Protein AF-A0AAD8HIA7-F1 (afdb_monomer_lite)

Foldseek 3Di:
DVLVVVLVVLVVCVVVVHDDDDDDPPDQVVSVLVSCVVPLLDQAEAEDAPDLVLVLQVQLVVFPNSDLPVVRGVCNVCVVVVVVSSVVSVVSCVQQLRHYQHVSDVVVSVLLVVQLNVVVVVVVVVVDGQADPVSSHRVVSNVSSVVSVVVVVPDPPPSVVSD

Organism: NCBI:txid360622

Radius of gyration: 17.68 Å; chains: 1; bounding box: 45×43×45 Å

InterPro domains:
  IPR027417 P-loop containing nucleoside triphosphate hydrolase [SSF52540] (3-122)

Structure (mmCIF, N/CA/C/O backbone):
data_AF-A0AAD8HIA7-F1
#
_entry.id   AF-A0AAD8HIA7-F1
#
loop_
_atom_site.group_PDB
_atom_site.id
_atom_site.type_symbol
_atom_site.label_atom_id
_atom_site.label_alt_id
_atom_site.label_comp_id
_atom_site.label_asym_id
_atom_site.label_entity_id
_atom_site.label_seq_id
_atom_site.pdbx_PDB_ins_code
_atom_site.Cartn_x
_atom_site.Cartn_y
_atom_site.Cartn_z
_atom_site.occupancy
_atom_site.B_iso_or_equiv
_atom_site.auth_seq_id
_atom_site.auth_comp_id
_atom_site.auth_asym_id
_atom_site.auth_atom_id
_atom_site.pdbx_PDB_model_num
ATOM 1 N N . MET A 1 1 ? -7.151 -21.460 2.639 1.00 63.69 1 MET A N 1
ATOM 2 C CA . MET A 1 1 ? -6.530 -20.629 1.575 1.00 63.69 1 MET A CA 1
ATOM 3 C C . MET A 1 1 ? -5.627 -19.575 2.217 1.00 63.69 1 MET A C 1
ATOM 5 O O . MET A 1 1 ? -5.658 -19.450 3.433 1.00 63.69 1 MET A O 1
ATOM 9 N N . VAL A 1 2 ? -4.831 -18.818 1.446 1.00 78.19 2 VAL A N 1
ATOM 10 C CA . VAL A 1 2 ? -3.926 -17.768 1.983 1.00 78.19 2 VAL A CA 1
ATOM 11 C C . VAL A 1 2 ? -4.670 -16.751 2.864 1.00 78.19 2 VAL A C 1
ATOM 13 O O . VAL A 1 2 ? -4.133 -16.323 3.878 1.00 78.19 2 VAL A O 1
ATOM 16 N N . ILE A 1 3 ? -5.926 -16.432 2.526 1.00 80.62 3 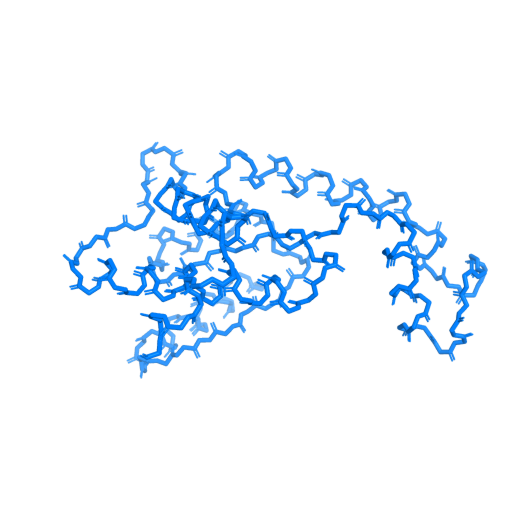ILE A N 1
ATOM 17 C CA . ILE A 1 3 ? -6.775 -15.498 3.284 1.00 80.62 3 ILE A CA 1
ATOM 18 C C . ILE A 1 3 ? -7.062 -16.019 4.696 1.00 80.62 3 ILE A C 1
ATOM 20 O O . ILE A 1 3 ? -6.825 -15.297 5.654 1.00 80.62 3 ILE A O 1
ATOM 24 N N . ASP A 1 4 ? -7.489 -17.277 4.840 1.00 84.56 4 ASP A N 1
ATOM 25 C CA . ASP A 1 4 ? -7.766 -17.872 6.159 1.00 84.56 4 ASP A CA 1
ATOM 26 C C . ASP A 1 4 ? -6.497 -17.963 7.021 1.00 84.56 4 ASP A C 1
ATOM 28 O O . ASP A 1 4 ? -6.551 -17.890 8.245 1.00 84.56 4 ASP A O 1
ATOM 32 N N . GLY A 1 5 ? -5.339 -18.142 6.375 1.00 88.25 5 GLY A N 1
ATOM 33 C CA . GLY A 1 5 ? -4.045 -18.111 7.050 1.00 88.25 5 GLY A CA 1
ATOM 34 C C . GLY A 1 5 ? -3.706 -16.716 7.572 1.00 88.25 5 GLY A C 1
ATOM 35 O O . GLY A 1 5 ? -3.279 -16.586 8.716 1.00 88.25 5 GLY A O 1
ATOM 36 N N . LEU A 1 6 ? -3.930 -15.684 6.755 1.00 88.94 6 LEU A N 1
ATOM 37 C CA . LEU A 1 6 ? -3.687 -14.293 7.132 1.00 88.94 6 LEU A CA 1
ATOM 38 C C . LEU A 1 6 ? -4.654 -13.823 8.226 1.00 88.94 6 LEU A C 1
ATOM 40 O O . LEU A 1 6 ? -4.222 -13.193 9.179 1.00 88.94 6 LEU A O 1
ATOM 44 N N . ASP A 1 7 ? -5.925 -14.198 8.124 1.00 91.56 7 ASP A N 1
ATOM 45 C CA . ASP A 1 7 ? -6.957 -13.971 9.137 1.00 91.56 7 ASP A CA 1
ATOM 46 C C . ASP A 1 7 ? -6.533 -14.516 10.510 1.00 91.56 7 ASP A C 1
ATOM 48 O O . ASP A 1 7 ? -6.410 -13.768 11.477 1.00 91.56 7 ASP A O 1
ATOM 52 N N . ARG A 1 8 ? -6.182 -15.808 10.576 1.00 93.38 8 ARG A N 1
ATOM 53 C CA . ARG A 1 8 ? -5.694 -16.446 11.812 1.00 93.38 8 ARG A CA 1
ATOM 54 C C . ARG A 1 8 ? -4.420 -15.807 12.347 1.00 93.38 8 ARG A C 1
ATOM 56 O O . ARG A 1 8 ? -4.252 -15.707 13.560 1.00 93.38 8 ARG A O 1
ATOM 63 N N . LEU A 1 9 ? -3.515 -15.413 11.450 1.00 92.56 9 LEU A N 1
ATOM 64 C CA . LEU A 1 9 ? -2.291 -14.724 11.831 1.00 92.56 9 LEU A CA 1
ATOM 65 C C . LEU A 1 9 ? -2.653 -13.406 12.515 1.00 92.56 9 LEU A C 1
ATOM 67 O O . LEU A 1 9 ? -2.287 -13.225 13.671 1.00 92.56 9 LEU A O 1
ATOM 71 N N . ILE A 1 10 ? -3.428 -12.543 11.856 1.00 93.19 10 ILE A N 1
ATOM 72 C CA . ILE A 1 10 ? -3.820 -11.234 12.390 1.00 93.19 10 ILE A CA 1
ATOM 73 C C . ILE A 1 10 ? -4.528 -11.385 13.740 1.00 93.19 10 ILE A C 1
ATOM 75 O O . ILE A 1 10 ? -4.112 -10.724 14.688 1.00 93.19 10 ILE A O 1
ATOM 79 N N . THR A 1 11 ? -5.487 -12.313 13.874 1.00 94.88 11 THR A N 1
ATOM 80 C CA . THR A 1 11 ? -6.135 -12.605 15.166 1.00 94.88 11 THR A CA 1
ATOM 81 C C . THR A 1 11 ? -5.115 -12.885 16.268 1.00 94.88 11 THR A C 1
ATOM 83 O O . THR A 1 11 ? -5.177 -12.280 17.334 1.00 94.88 11 THR A O 1
ATOM 86 N N . GLY A 1 12 ? -4.137 -13.760 16.015 1.00 96.19 12 GLY A N 1
ATOM 87 C CA . GLY A 1 12 ? -3.136 -14.104 17.023 1.00 96.19 12 GLY A CA 1
ATOM 88 C C . GLY A 1 12 ? -2.249 -12.921 17.430 1.00 96.19 12 GLY A C 1
ATOM 89 O O . GLY A 1 12 ? -1.876 -12.814 18.596 1.00 96.19 12 GLY A O 1
ATOM 90 N N . TRP A 1 13 ? -1.895 -12.034 16.494 1.00 96.00 13 TRP A N 1
ATOM 91 C CA . TRP A 1 13 ? -1.126 -10.818 16.803 1.00 96.00 13 TRP A CA 1
ATOM 92 C C . TRP A 1 13 ? -1.965 -9.793 17.579 1.00 96.00 13 TRP A C 1
ATOM 94 O O . TRP A 1 13 ? -1.466 -9.204 18.538 1.00 96.00 13 TRP A O 1
ATOM 104 N N . GLU A 1 14 ? -3.249 -9.639 17.241 1.00 93.88 14 GLU A N 1
ATOM 105 C CA . GLU A 1 14 ? -4.181 -8.794 17.997 1.00 93.88 14 GLU A CA 1
ATOM 106 C C . GLU A 1 14 ? -4.354 -9.282 19.442 1.00 93.88 14 GLU A C 1
ATOM 108 O O . GLU A 1 14 ? -4.282 -8.476 20.370 1.00 93.88 14 GLU A O 1
ATOM 113 N N . GLU A 1 15 ? -4.519 -10.592 19.650 1.00 95.69 15 GLU A N 1
ATOM 114 C CA . GLU A 1 15 ? -4.644 -11.202 20.983 1.00 95.69 15 GLU A CA 1
ATOM 115 C C . GLU A 1 15 ? -3.395 -10.975 21.843 1.00 95.69 15 GLU A C 1
ATOM 117 O O . GLU A 1 15 ? -3.502 -10.683 23.036 1.00 95.69 15 GLU A O 1
ATOM 122 N N . ARG A 1 16 ? -2.205 -11.061 21.234 1.00 96.44 16 ARG A N 1
ATOM 123 C CA . ARG A 1 16 ? -0.927 -10.795 21.913 1.00 96.44 16 ARG A CA 1
ATOM 124 C C . ARG A 1 16 ? -0.600 -9.308 22.045 1.00 96.44 16 ARG A C 1
ATOM 126 O O . ARG A 1 16 ? 0.348 -8.971 22.747 1.00 96.44 16 ARG A O 1
ATOM 133 N N . LYS A 1 17 ? -1.391 -8.421 21.428 1.00 92.31 17 LYS A N 1
ATOM 134 C CA . LYS A 1 17 ? -1.151 -6.968 21.361 1.00 92.31 17 LYS A CA 1
ATOM 135 C C . LYS A 1 17 ? 0.207 -6.622 20.745 1.00 92.31 17 LYS A C 1
ATOM 137 O O . LYS A 1 17 ? 0.889 -5.702 21.189 1.00 92.31 17 LYS A O 1
ATOM 142 N N . GLU A 1 18 ? 0.590 -7.364 19.717 1.00 93.38 18 GLU A N 1
ATOM 143 C CA . GLU A 1 18 ? 1.847 -7.175 19.003 1.00 93.38 18 GLU A CA 1
ATOM 144 C C . GLU A 1 18 ? 1.586 -6.570 17.617 1.00 93.38 18 GLU A C 1
ATOM 146 O O . GLU A 1 18 ? 0.613 -6.911 16.942 1.00 93.38 18 GLU A O 1
ATOM 151 N N . SER A 1 19 ? 2.476 -5.686 17.168 1.00 91.25 19 SER A N 1
ATOM 152 C CA . SER A 1 19 ? 2.409 -5.098 15.827 1.00 91.25 19 SER A CA 1
ATOM 153 C C . SER A 1 19 ? 3.036 -6.025 14.787 1.00 91.25 19 SER A C 1
ATOM 155 O O . SER A 1 19 ? 4.109 -6.581 15.014 1.00 91.25 19 SER A O 1
ATOM 157 N N . VAL A 1 20 ? 2.415 -6.128 13.610 1.00 92.75 20 VAL A N 1
ATOM 158 C CA . VAL A 1 20 ? 2.934 -6.899 12.471 1.00 92.75 20 VAL A CA 1
ATOM 159 C C . VAL A 1 20 ? 2.850 -6.087 11.182 1.00 92.75 20 VAL A C 1
ATOM 161 O O . VAL A 1 20 ? 1.854 -5.414 10.925 1.00 92.75 20 VAL A O 1
ATOM 164 N N . VAL A 1 21 ? 3.896 -6.163 10.355 1.00 92.44 21 VAL A N 1
ATOM 165 C CA . VAL A 1 21 ? 3.902 -5.618 8.990 1.00 92.44 21 VAL A CA 1
ATOM 166 C C . VAL A 1 21 ? 3.730 -6.773 8.013 1.00 92.44 21 VAL A C 1
ATOM 168 O O . VAL A 1 21 ? 4.487 -7.741 8.050 1.00 92.44 21 VAL A O 1
ATOM 171 N N . VAL A 1 22 ? 2.735 -6.668 7.134 1.00 89.56 22 VAL A N 1
ATOM 172 C CA . VAL A 1 22 ? 2.441 -7.681 6.117 1.00 89.56 22 VAL A CA 1
ATOM 173 C C . VAL A 1 22 ? 2.690 -7.082 4.737 1.00 89.56 22 VAL A C 1
ATOM 175 O O . VAL A 1 22 ? 1.996 -6.159 4.322 1.00 89.56 22 VAL A O 1
ATOM 178 N N . GLU A 1 23 ? 3.665 -7.629 4.012 1.00 86.81 23 GLU A N 1
ATOM 179 C CA . GLU A 1 23 ? 3.940 -7.285 2.615 1.00 86.81 23 GLU A CA 1
ATOM 180 C C . GLU A 1 23 ? 3.486 -8.431 1.699 1.00 86.81 23 GLU A C 1
ATOM 182 O O . GLU A 1 23 ? 3.793 -9.599 1.946 1.00 86.81 23 GLU A O 1
ATOM 187 N N . GLY A 1 24 ? 2.773 -8.122 0.612 1.00 78.19 24 GLY A N 1
ATOM 188 C CA . GLY A 1 24 ? 2.395 -9.139 -0.368 1.00 78.19 24 GLY A CA 1
ATOM 189 C C . GLY A 1 24 ? 1.813 -8.575 -1.661 1.00 78.19 24 GLY A C 1
ATOM 190 O O . GLY A 1 24 ? 0.767 -7.935 -1.660 1.00 78.19 24 GLY A O 1
ATOM 191 N N . VAL A 1 25 ? 2.440 -8.907 -2.794 1.00 60.12 25 VAL A N 1
ATOM 192 C CA . VAL A 1 25 ? 2.047 -8.461 -4.151 1.00 60.12 25 VAL A CA 1
ATOM 193 C C . VAL A 1 25 ? 0.752 -9.099 -4.689 1.00 60.12 25 VAL A C 1
ATOM 195 O O . VAL A 1 25 ? 0.326 -8.797 -5.801 1.00 60.12 25 VAL A O 1
ATOM 198 N N . HIS A 1 26 ? 0.127 -10.000 -3.927 1.00 62.16 26 HIS A N 1
ATOM 199 C CA . HIS A 1 26 ? -1.048 -10.777 -4.349 1.00 62.16 26 HIS A CA 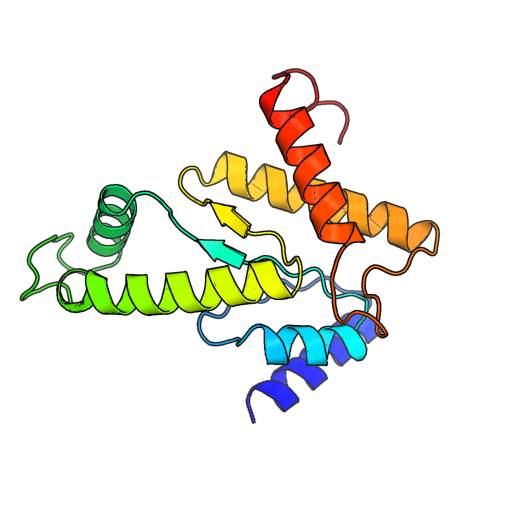1
ATOM 200 C C . HIS A 1 26 ? -2.322 -10.459 -3.558 1.00 62.16 26 HIS A C 1
ATOM 202 O O . HIS A 1 26 ? -3.360 -11.088 -3.775 1.00 62.16 26 HIS A O 1
ATOM 208 N N . LEU A 1 27 ? -2.270 -9.495 -2.640 1.00 69.06 27 LEU A N 1
ATOM 209 C CA . LEU A 1 27 ? -3.439 -9.103 -1.866 1.00 69.06 27 LEU A CA 1
ATOM 210 C C . LEU A 1 27 ? -4.305 -8.171 -2.716 1.00 69.06 27 LEU A C 1
ATOM 212 O O . LEU A 1 27 ? -4.032 -6.983 -2.856 1.00 69.06 27 LEU A O 1
ATOM 216 N N . SER A 1 28 ? -5.361 -8.719 -3.321 1.00 81.75 28 SER A N 1
ATOM 217 C CA . SER A 1 28 ? -6.397 -7.882 -3.929 1.00 81.75 28 SER A CA 1
ATOM 218 C C . SER A 1 28 ? -7.004 -6.984 -2.850 1.00 81.75 28 SER A C 1
ATOM 220 O O . SER A 1 28 ? -7.398 -7.467 -1.788 1.00 81.75 28 SER A O 1
ATOM 222 N N . LEU A 1 29 ? -7.126 -5.689 -3.144 1.00 84.81 29 LEU A N 1
ATOM 223 C CA . LEU A 1 29 ? -7.683 -4.698 -2.220 1.00 84.81 29 LEU A CA 1
ATOM 224 C C . LEU A 1 29 ? -9.077 -5.074 -1.711 1.00 84.81 29 LEU A C 1
ATOM 226 O O . LEU A 1 29 ? -9.362 -4.859 -0.544 1.00 84.81 29 LEU A O 1
ATOM 230 N N . ASN A 1 30 ? -9.907 -5.748 -2.514 1.00 85.00 30 ASN A N 1
ATOM 231 C CA . ASN A 1 30 ? -11.205 -6.248 -2.041 1.00 85.00 30 ASN A CA 1
ATOM 232 C C . ASN A 1 30 ? -11.065 -7.222 -0.855 1.00 85.00 30 ASN A C 1
ATOM 234 O O . ASN A 1 30 ? -11.906 -7.226 0.041 1.00 85.00 30 ASN A O 1
ATOM 238 N N . PHE A 1 31 ? -10.018 -8.055 -0.851 1.00 85.94 31 PHE A N 1
ATOM 239 C CA . PHE A 1 31 ? -9.745 -8.967 0.261 1.00 85.94 31 PHE A CA 1
ATOM 240 C C . PHE A 1 31 ? -9.230 -8.212 1.478 1.00 85.94 31 PHE A C 1
ATOM 242 O O . PHE A 1 31 ? -9.646 -8.520 2.589 1.00 85.94 31 PHE A O 1
ATOM 249 N N . VAL A 1 32 ? -8.386 -7.198 1.266 1.00 87.31 32 VAL A N 1
ATOM 250 C CA . VAL A 1 32 ? -7.919 -6.312 2.340 1.00 87.31 32 VAL A CA 1
ATOM 251 C C . VAL A 1 32 ? -9.110 -5.619 3.003 1.00 87.31 32 VAL A C 1
ATOM 253 O O . VAL A 1 32 ? -9.233 -5.698 4.218 1.00 87.31 32 VAL A O 1
ATOM 256 N N . MET A 1 33 ? -10.060 -5.077 2.230 1.00 87.25 33 MET A N 1
ATOM 257 C CA . MET A 1 33 ? -11.287 -4.491 2.791 1.00 87.25 33 MET A CA 1
ATOM 258 C C . MET A 1 33 ? -12.105 -5.512 3.597 1.00 87.25 33 MET A C 1
ATOM 260 O O . MET A 1 33 ? -12.665 -5.186 4.641 1.00 87.25 33 MET A O 1
ATOM 264 N N . GLY A 1 34 ? -12.175 -6.763 3.130 1.00 88.81 34 GLY A N 1
ATOM 265 C CA . GLY A 1 34 ? -12.823 -7.853 3.863 1.00 88.81 34 GLY A CA 1
ATOM 266 C C . GLY A 1 34 ? -12.140 -8.169 5.195 1.00 88.81 34 GLY A C 1
ATOM 267 O O . GLY A 1 34 ? -12.823 -8.374 6.195 1.00 88.81 34 GLY A O 1
ATOM 268 N N . LEU A 1 35 ? -10.806 -8.160 5.225 1.00 88.69 35 LEU A N 1
ATOM 269 C CA . LEU A 1 35 ? -10.029 -8.337 6.451 1.00 88.69 35 LEU A CA 1
ATOM 270 C C . LEU A 1 35 ? -10.198 -7.149 7.397 1.00 88.69 35 LEU A C 1
ATOM 272 O O . LEU A 1 35 ? -10.412 -7.370 8.579 1.00 88.69 35 LEU A O 1
ATOM 276 N N . MET A 1 36 ? -10.196 -5.914 6.895 1.00 88.06 36 MET A N 1
ATOM 277 C CA . MET A 1 36 ? -10.390 -4.705 7.708 1.00 88.06 36 MET A CA 1
ATOM 278 C C . MET A 1 36 ? -11.752 -4.661 8.403 1.00 88.06 36 MET A C 1
ATOM 280 O O . MET A 1 36 ? -11.849 -4.208 9.540 1.00 88.06 36 MET A O 1
ATOM 284 N N . LYS A 1 37 ? -12.803 -5.194 7.763 1.00 87.12 37 LYS A N 1
ATOM 285 C CA . LYS A 1 37 ? -14.119 -5.368 8.404 1.00 87.12 37 LYS A CA 1
ATOM 286 C C . LYS A 1 37 ? -14.040 -6.215 9.672 1.00 87.12 37 LYS A C 1
ATOM 288 O O . LYS A 1 37 ? -14.779 -5.964 10.619 1.00 87.12 37 LYS A O 1
ATOM 293 N N . LYS A 1 38 ? -13.197 -7.248 9.656 1.00 90.44 38 LYS A N 1
ATOM 294 C CA . LYS A 1 38 ? -13.030 -8.187 10.768 1.00 90.44 38 LYS A CA 1
ATOM 295 C C . LYS A 1 38 ? -11.971 -7.719 11.768 1.00 90.44 38 LYS A C 1
ATOM 297 O O . LYS A 1 38 ? -12.137 -7.919 12.966 1.00 90.44 38 LYS A O 1
ATOM 302 N N . HIS A 1 39 ? -10.932 -7.063 11.269 1.00 91.06 39 HIS A N 1
ATOM 303 C CA . HIS A 1 39 ? -9.765 -6.594 12.001 1.00 91.06 39 HIS A CA 1
ATOM 304 C C . HIS A 1 39 ? -9.623 -5.079 11.814 1.00 91.06 39 HIS A C 1
ATOM 306 O O . HIS A 1 39 ? -8.878 -4.625 10.940 1.00 91.06 39 HIS A O 1
ATOM 312 N N . PRO A 1 40 ? -10.311 -4.266 12.636 1.00 86.31 40 PRO A N 1
ATOM 313 C CA . PRO A 1 40 ? -10.243 -2.805 12.549 1.00 86.31 40 PRO A CA 1
ATOM 314 C C . PRO A 1 40 ? -8.870 -2.234 12.948 1.00 86.31 40 PRO A C 1
ATOM 316 O O . PRO A 1 40 ? -8.675 -1.024 12.912 1.00 86.31 40 PRO A O 1
ATOM 319 N N . SER A 1 41 ? -7.925 -3.085 13.365 1.00 88.44 41 SER A N 1
ATOM 320 C CA . SER A 1 41 ? -6.535 -2.721 13.652 1.00 88.44 41 SER A CA 1
ATOM 321 C C . SER A 1 41 ? -5.668 -2.543 12.400 1.00 88.44 41 SER A C 1
ATOM 323 O O . SER A 1 41 ? -4.565 -2.007 12.504 1.00 88.44 41 SER A O 1
ATOM 325 N N . ILE A 1 42 ? -6.137 -3.002 11.236 1.00 91.50 42 ILE A N 1
ATOM 326 C CA . ILE A 1 42 ? -5.386 -2.959 9.980 1.00 91.50 42 ILE A CA 1
ATOM 327 C C . ILE A 1 42 ? -5.330 -1.524 9.445 1.00 91.50 42 ILE A C 1
ATOM 329 O O . ILE A 1 42 ? -6.358 -0.871 9.300 1.00 91.50 42 ILE A O 1
ATOM 333 N N . ILE A 1 43 ? -4.125 -1.088 9.071 1.00 91.94 43 ILE A N 1
ATOM 334 C CA . ILE A 1 43 ? -3.853 0.190 8.399 1.00 91.94 43 ILE A CA 1
ATOM 335 C C . ILE A 1 43 ? -3.260 -0.139 7.016 1.00 91.94 43 ILE A C 1
ATOM 337 O O . ILE A 1 43 ? -2.100 -0.562 6.942 1.00 91.94 43 ILE A O 1
ATOM 341 N N . PRO A 1 44 ? -4.035 -0.042 5.920 1.00 92.56 44 PRO A N 1
ATOM 342 C CA . PRO A 1 44 ? -3.586 -0.456 4.595 1.00 92.56 44 PRO A CA 1
ATOM 343 C C . PRO A 1 44 ? -2.812 0.652 3.865 1.00 92.56 44 PRO A C 1
ATOM 345 O O . PRO A 1 44 ? -3.137 1.832 3.948 1.00 92.56 44 PRO A O 1
ATOM 348 N N . PHE A 1 45 ? -1.835 0.253 3.049 1.00 92.56 45 PHE A N 1
ATOM 349 C CA . PHE A 1 45 ? -1.140 1.145 2.119 1.00 92.56 45 PHE A CA 1
ATOM 350 C C . PHE A 1 45 ? -0.941 0.448 0.773 1.00 92.56 45 PHE A C 1
ATOM 352 O O . PHE A 1 45 ? -0.556 -0.721 0.721 1.00 92.56 45 PHE A O 1
ATOM 359 N N . MET A 1 46 ? -1.146 1.172 -0.327 1.00 93.00 46 MET A N 1
ATOM 360 C CA . MET A 1 46 ? -0.803 0.716 -1.673 1.00 93.00 46 MET A CA 1
ATOM 361 C C . MET A 1 46 ? 0.517 1.352 -2.108 1.00 93.00 46 MET A C 1
ATOM 363 O O . MET A 1 46 ? 0.581 2.543 -2.405 1.00 93.00 46 MET A O 1
ATOM 367 N N . ILE A 1 47 ? 1.585 0.563 -2.177 1.00 91.94 47 ILE A N 1
ATOM 368 C CA . ILE A 1 47 ? 2.899 1.050 -2.608 1.00 91.94 47 ILE A CA 1
ATOM 369 C C . ILE A 1 47 ? 3.024 0.913 -4.126 1.00 91.94 47 ILE A C 1
ATOM 371 O O . ILE A 1 47 ? 2.756 -0.146 -4.692 1.00 91.94 47 ILE A O 1
ATOM 375 N N . TYR A 1 48 ? 3.469 1.974 -4.793 1.00 91.94 48 TYR A N 1
ATOM 376 C CA . TYR A 1 48 ? 3.684 1.980 -6.237 1.00 91.94 48 TYR A CA 1
ATOM 377 C C . TYR A 1 48 ? 4.866 2.869 -6.626 1.00 91.94 48 TYR A C 1
ATOM 379 O O . TYR A 1 48 ? 5.344 3.670 -5.827 1.00 91.94 48 TYR A O 1
ATOM 387 N N . ILE A 1 49 ? 5.357 2.736 -7.858 1.00 91.69 49 ILE A N 1
ATOM 388 C CA . ILE A 1 49 ? 6.395 3.619 -8.407 1.00 91.69 49 ILE A CA 1
ATOM 389 C C . ILE A 1 49 ? 5.824 4.280 -9.656 1.00 91.69 49 ILE A C 1
ATOM 391 O O . ILE A 1 49 ? 5.421 3.596 -10.600 1.00 91.69 49 ILE A O 1
ATOM 395 N N . THR A 1 50 ? 5.756 5.611 -9.684 1.00 90.75 50 THR A N 1
ATOM 396 C CA . THR A 1 50 ? 5.251 6.327 -10.869 1.00 90.75 50 THR A CA 1
ATOM 397 C C . THR A 1 50 ? 6.249 6.293 -12.018 1.00 90.75 50 THR A C 1
ATOM 399 O O . THR A 1 50 ? 5.860 5.972 -13.141 1.00 90.75 50 THR A O 1
ATOM 402 N N . AS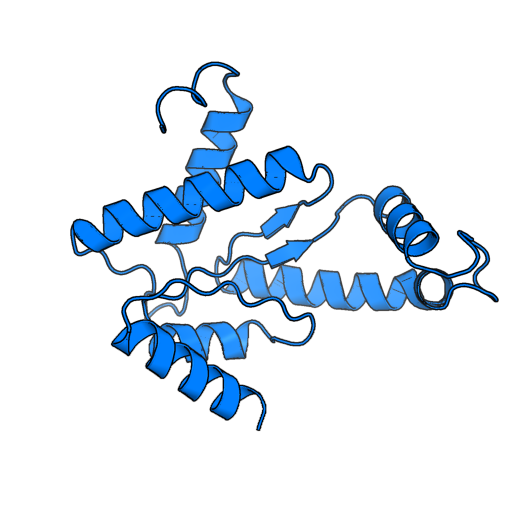N A 1 51 ? 7.519 6.592 -11.732 1.00 91.38 51 ASN A N 1
ATOM 403 C CA . ASN A 1 51 ? 8.587 6.695 -12.721 1.00 91.38 51 ASN A CA 1
ATOM 404 C C . ASN A 1 51 ? 9.015 5.298 -13.208 1.00 91.38 51 ASN A C 1
ATOM 406 O O . ASN A 1 51 ? 9.539 4.497 -12.436 1.00 91.38 51 ASN A O 1
ATOM 410 N N . GLU A 1 52 ? 8.772 5.015 -14.487 1.00 89.44 52 GLU A N 1
ATOM 411 C CA . GLU A 1 52 ? 9.057 3.714 -15.099 1.00 89.44 52 GLU A CA 1
ATOM 412 C C . GLU A 1 52 ? 10.555 3.409 -15.184 1.00 89.44 52 GLU A C 1
ATOM 414 O O . GLU A 1 52 ? 10.956 2.292 -14.877 1.00 89.44 52 GLU A O 1
ATOM 419 N N . GLU A 1 53 ? 11.386 4.395 -15.514 1.00 88.94 53 GLU A N 1
ATOM 420 C CA . GLU A 1 53 ? 12.842 4.242 -15.592 1.00 88.94 53 GLU A CA 1
ATOM 421 C C . GLU A 1 53 ? 13.425 3.829 -14.236 1.00 88.94 53 GLU A C 1
ATOM 423 O O . GLU A 1 53 ? 14.070 2.791 -14.125 1.00 88.94 53 GLU A O 1
ATOM 428 N N . LYS A 1 54 ? 13.067 4.540 -13.162 1.00 88.19 54 LYS A N 1
ATOM 429 C CA . LYS A 1 54 ? 13.462 4.173 -11.791 1.00 88.19 54 LYS A CA 1
ATOM 430 C C . LYS A 1 54 ? 12.924 2.813 -11.362 1.00 88.19 54 LYS A C 1
ATOM 432 O O . LYS A 1 54 ? 13.529 2.123 -10.541 1.00 88.19 54 LYS A O 1
ATOM 437 N N . HIS A 1 55 ? 11.760 2.423 -11.875 1.00 89.38 55 HIS A N 1
ATOM 438 C CA . HIS A 1 55 ? 11.206 1.100 -11.620 1.00 89.38 55 HIS A CA 1
ATOM 439 C C . HIS A 1 55 ? 12.048 0.013 -12.309 1.00 89.38 55 HIS A C 1
ATOM 441 O O . HIS A 1 55 ? 12.378 -0.992 -11.681 1.00 89.38 55 HIS A O 1
ATOM 447 N N . LEU A 1 56 ? 12.452 0.242 -13.562 1.00 89.44 56 LEU A N 1
ATOM 448 C CA . LEU A 1 56 ? 13.337 -0.636 -14.330 1.00 89.44 56 LEU A CA 1
ATOM 449 C C . LEU A 1 56 ? 14.729 -0.747 -13.697 1.00 89.44 56 LEU A C 1
ATOM 451 O O . LEU A 1 56 ? 15.237 -1.856 -13.549 1.00 89.44 56 LEU A O 1
ATOM 455 N N . GLU A 1 57 ? 15.314 0.363 -13.244 1.00 88.62 57 GLU A N 1
ATOM 456 C CA . GLU A 1 57 ? 16.592 0.376 -12.518 1.00 88.62 57 GLU A CA 1
ATOM 457 C C . GLU A 1 57 ? 16.546 -0.525 -11.277 1.00 88.62 57 GLU A C 1
ATOM 459 O O . GLU A 1 57 ? 17.449 -1.329 -11.039 1.00 88.62 57 GLU A O 1
ATOM 464 N N . ARG A 1 58 ? 15.451 -0.468 -10.508 1.00 86.69 58 ARG A N 1
ATOM 465 C CA . ARG A 1 58 ? 15.259 -1.349 -9.345 1.00 86.69 58 ARG A CA 1
ATOM 466 C C . ARG A 1 58 ? 15.147 -2.820 -9.733 1.00 86.69 58 ARG A C 1
ATOM 468 O O . ARG A 1 58 ? 15.628 -3.678 -8.994 1.00 86.69 58 ARG A O 1
ATOM 475 N N . PHE A 1 59 ? 14.546 -3.126 -10.882 1.00 88.50 59 PHE A N 1
ATOM 476 C CA . PHE A 1 59 ? 14.528 -4.491 -11.404 1.00 88.50 59 PHE A CA 1
ATOM 477 C C . PHE A 1 59 ? 15.892 -4.958 -11.900 1.00 88.50 59 PHE A C 1
ATOM 479 O O . PHE A 1 59 ? 16.189 -6.144 -11.770 1.00 88.50 59 PHE A O 1
ATOM 486 N N . ALA A 1 60 ? 16.726 -4.062 -12.431 1.00 85.31 60 ALA A N 1
ATOM 487 C CA . ALA A 1 60 ? 18.095 -4.402 -12.792 1.00 85.31 60 ALA A CA 1
ATOM 488 C C . ALA A 1 60 ? 18.868 -4.849 -11.546 1.00 85.31 60 ALA A C 1
ATOM 490 O O . ALA A 1 60 ? 19.379 -5.962 -11.529 1.00 85.31 60 ALA A O 1
ATOM 491 N N . VAL A 1 61 ? 18.856 -4.055 -10.469 1.00 84.31 61 VAL A N 1
ATOM 492 C CA . VAL A 1 61 ? 19.572 -4.363 -9.211 1.00 84.31 61 VAL A CA 1
ATOM 493 C C . VAL A 1 61 ? 19.129 -5.691 -8.580 1.00 84.31 61 VAL A C 1
ATOM 495 O O . VAL A 1 61 ? 19.930 -6.370 -7.941 1.00 84.31 61 VAL A O 1
ATOM 498 N N . ARG A 1 62 ? 17.861 -6.079 -8.758 1.00 78.25 62 ARG A N 1
ATOM 499 C CA . ARG A 1 62 ? 17.295 -7.317 -8.197 1.00 78.25 62 ARG A CA 1
ATOM 500 C C . ARG A 1 62 ? 17.704 -8.583 -8.962 1.00 78.25 62 ARG A C 1
ATOM 502 O O . ARG A 1 62 ? 17.633 -9.671 -8.395 1.00 78.25 62 ARG A O 1
ATOM 509 N N . GLU A 1 63 ? 18.099 -8.464 -10.227 1.00 80.12 63 GLU A N 1
ATOM 510 C CA . GLU A 1 63 ? 18.490 -9.604 -11.058 1.00 80.12 63 GLU A CA 1
ATOM 511 C C . GLU A 1 63 ? 19.992 -9.886 -10.985 1.00 80.12 63 GLU A C 1
ATOM 513 O O . GLU A 1 63 ? 20.823 -8.985 -10.866 1.00 80.12 63 GLU A O 1
ATOM 518 N N . LYS A 1 64 ? 20.355 -11.165 -11.131 1.00 71.50 64 LYS A N 1
ATOM 519 C CA . LYS A 1 64 ? 21.734 -11.661 -10.960 1.00 71.50 64 LYS A CA 1
ATOM 520 C C . LYS A 1 64 ? 22.771 -10.924 -11.820 1.00 71.50 64 LYS A C 1
ATOM 522 O O . LYS A 1 64 ? 23.937 -10.854 -11.445 1.00 71.50 64 LYS A O 1
ATOM 527 N N . TYR A 1 65 ? 22.352 -10.408 -12.972 1.00 70.50 65 TYR A N 1
ATOM 528 C CA . TYR A 1 65 ? 23.229 -9.784 -13.963 1.00 70.50 65 TYR A CA 1
ATOM 529 C C . TYR A 1 65 ? 23.140 -8.257 -14.003 1.00 70.50 65 TYR A C 1
ATOM 531 O O . TYR A 1 65 ? 23.718 -7.668 -14.911 1.00 70.50 65 TYR A O 1
ATOM 539 N N . MET A 1 66 ? 22.413 -7.623 -13.071 1.00 81.94 66 MET A N 1
ATOM 540 C CA . MET A 1 66 ? 22.278 -6.160 -13.001 1.00 81.94 66 MET A CA 1
ATOM 541 C C . MET A 1 66 ? 21.963 -5.515 -14.357 1.00 81.94 66 MET A C 1
ATOM 543 O O . MET A 1 66 ? 22.570 -4.526 -14.758 1.00 81.94 66 MET A O 1
ATOM 547 N N . THR A 1 67 ? 21.053 -6.132 -15.111 1.00 82.12 67 THR A N 1
ATOM 548 C CA . THR A 1 67 ? 20.874 -5.838 -16.533 1.00 82.12 67 THR A CA 1
ATOM 549 C C . THR A 1 67 ? 19.463 -5.375 -16.854 1.00 82.12 67 THR A C 1
ATOM 551 O O . THR A 1 67 ? 18.479 -5.869 -16.296 1.00 82.12 67 THR A O 1
ATOM 554 N N . LEU A 1 68 ? 19.394 -4.432 -17.793 1.00 85.31 68 LEU A N 1
ATOM 555 C CA . LEU A 1 68 ? 18.171 -3.975 -18.445 1.00 85.31 68 LEU A CA 1
ATOM 556 C C . LEU A 1 68 ? 17.901 -4.718 -19.763 1.00 85.31 68 LEU A C 1
ATOM 558 O O . LEU A 1 68 ? 16.995 -4.348 -20.497 1.00 85.31 68 LEU A O 1
ATOM 562 N N . ASP A 1 69 ? 18.675 -5.758 -20.080 1.00 86.44 69 ASP A N 1
ATOM 563 C CA . ASP A 1 69 ? 18.443 -6.612 -21.245 1.00 86.44 69 ASP A CA 1
ATOM 564 C C . ASP A 1 69 ? 17.170 -7.463 -21.032 1.00 86.44 69 ASP A C 1
ATOM 566 O O . ASP A 1 69 ? 17.155 -8.308 -20.127 1.00 86.44 69 ASP A O 1
ATOM 570 N N . PRO A 1 70 ? 16.103 -7.285 -21.839 1.00 85.56 70 PRO A N 1
ATOM 571 C CA . PRO A 1 70 ? 14.859 -8.043 -21.699 1.00 85.56 70 PRO A CA 1
ATOM 572 C C . PRO A 1 70 ? 15.043 -9.562 -21.811 1.00 85.56 70 PRO A C 1
ATOM 574 O O . PRO A 1 70 ? 14.287 -10.316 -21.203 1.00 85.56 70 PRO A O 1
ATOM 577 N N . GLU A 1 71 ? 16.049 -10.047 -22.540 1.00 88.31 71 GLU A N 1
ATOM 578 C CA . GLU A 1 71 ? 16.280 -11.491 -22.674 1.00 88.31 71 GLU A CA 1
ATOM 579 C C . GLU A 1 71 ? 16.909 -12.106 -21.417 1.00 88.31 71 GLU A C 1
ATOM 581 O O . GLU A 1 71 ? 16.827 -13.315 -21.199 1.00 88.31 71 GLU A O 1
ATOM 586 N N . LYS A 1 72 ? 17.482 -11.271 -20.544 1.00 85.62 72 LYS A N 1
ATOM 587 C CA . LYS A 1 72 ? 18.124 -11.683 -19.286 1.00 85.62 72 LYS A CA 1
ATOM 588 C C . LYS A 1 72 ? 17.367 -11.222 -18.045 1.00 85.62 72 LYS A C 1
ATOM 590 O O . LYS A 1 72 ? 17.631 -11.726 -16.958 1.00 85.62 72 LYS A O 1
ATOM 595 N N . ASN A 1 73 ? 16.431 -10.285 -18.197 1.00 88.25 73 ASN A N 1
ATOM 596 C CA . ASN A 1 73 ? 15.621 -9.743 -17.118 1.00 88.25 73 ASN A CA 1
ATOM 597 C C . ASN A 1 73 ? 14.127 -9.866 -17.446 1.00 88.25 73 ASN A C 1
ATOM 599 O O . ASN A 1 73 ? 13.551 -9.066 -18.189 1.00 88.25 73 ASN A O 1
ATOM 603 N N . LYS A 1 74 ? 13.471 -10.850 -16.819 1.00 89.44 74 LYS A N 1
ATOM 604 C CA . LYS A 1 74 ? 12.033 -11.103 -16.999 1.00 89.44 74 LYS A CA 1
ATOM 605 C C . LYS A 1 74 ? 11.161 -9.903 -16.615 1.00 89.44 74 LYS A C 1
ATOM 607 O O . LYS A 1 74 ? 10.104 -9.714 -17.208 1.00 89.44 74 LYS A O 1
ATOM 612 N N . TYR A 1 75 ? 11.574 -9.093 -15.640 1.00 88.06 75 TYR A N 1
ATOM 613 C CA . TYR A 1 75 ? 10.793 -7.934 -15.210 1.00 88.06 75 TYR A CA 1
ATOM 614 C C . TYR A 1 75 ? 10.825 -6.831 -16.261 1.00 88.06 75 TYR A C 1
ATOM 616 O O . TYR A 1 75 ? 9.791 -6.238 -16.551 1.00 88.06 75 TYR A O 1
ATOM 624 N N . VAL A 1 76 ? 11.9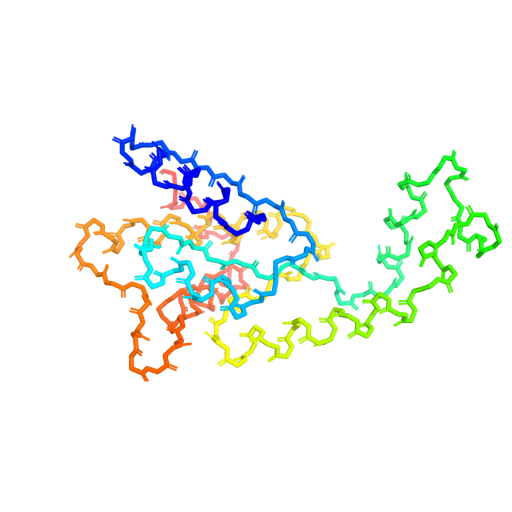85 -6.616 -16.886 1.00 90.19 76 VAL A N 1
ATOM 625 C CA . VAL A 1 76 ? 12.119 -5.676 -18.004 1.00 90.19 76 VAL A CA 1
ATOM 626 C C . VAL A 1 76 ? 11.325 -6.180 -19.210 1.00 90.19 76 VAL A C 1
ATOM 628 O O . VAL A 1 76 ? 10.550 -5.423 -19.791 1.00 90.19 76 VAL A O 1
ATOM 631 N N . LYS A 1 77 ? 11.420 -7.479 -19.531 1.00 92.69 77 LYS A N 1
ATOM 632 C CA . LYS A 1 77 ? 10.648 -8.113 -20.617 1.00 92.69 77 LYS A CA 1
ATOM 633 C C . LYS A 1 77 ? 9.142 -7.920 -20.475 1.00 92.69 77 LYS A C 1
ATOM 635 O O . LYS A 1 77 ? 8.456 -7.659 -21.460 1.00 92.69 77 LYS A O 1
ATOM 640 N N . TYR A 1 78 ? 8.631 -8.039 -19.252 1.00 93.38 78 TYR A N 1
ATOM 641 C CA . TYR A 1 78 ? 7.203 -7.951 -18.951 1.00 93.38 78 TYR A CA 1
ATOM 642 C C . TYR A 1 78 ? 6.806 -6.646 -18.253 1.00 93.38 78 TYR A C 1
ATOM 644 O O . TYR A 1 78 ? 5.755 -6.602 -17.609 1.00 93.38 78 TYR A O 1
ATOM 652 N N . ILE A 1 79 ? 7.589 -5.569 -18.403 1.00 92.12 79 ILE A N 1
ATOM 653 C CA . ILE A 1 79 ? 7.328 -4.299 -17.708 1.00 92.12 79 ILE A CA 1
ATOM 654 C C . ILE A 1 79 ? 5.914 -3.786 -17.978 1.00 92.12 79 ILE A C 1
ATOM 656 O O . ILE A 1 79 ? 5.212 -3.403 -17.047 1.00 92.12 79 ILE A O 1
ATOM 660 N N . ARG A 1 80 ? 5.433 -3.888 -19.222 1.00 93.44 80 ARG A N 1
ATOM 661 C CA . ARG A 1 80 ? 4.069 -3.479 -19.590 1.00 93.44 80 ARG A CA 1
ATOM 662 C C . ARG A 1 80 ? 3.005 -4.215 -18.776 1.00 93.44 80 ARG A C 1
ATOM 664 O O . ARG A 1 80 ? 2.109 -3.574 -18.243 1.00 93.44 80 ARG A O 1
ATOM 671 N N . ASN A 1 81 ? 3.148 -5.528 -18.598 1.00 94.38 81 ASN A N 1
ATOM 672 C CA . ASN A 1 81 ? 2.207 -6.330 -17.814 1.00 94.38 81 ASN A CA 1
ATOM 673 C C . ASN A 1 81 ? 2.231 -5.917 -16.336 1.00 94.38 81 ASN A C 1
ATOM 675 O O . ASN A 1 81 ? 1.182 -5.793 -15.708 1.00 94.38 81 ASN A O 1
ATOM 679 N N . ILE A 1 82 ? 3.426 -5.665 -15.791 1.00 92.12 82 ILE A N 1
ATOM 680 C CA . ILE A 1 82 ? 3.600 -5.177 -14.417 1.00 92.12 82 ILE A CA 1
ATOM 681 C C . ILE A 1 82 ? 2.902 -3.821 -14.247 1.00 92.12 82 ILE A C 1
ATOM 683 O O . ILE A 1 82 ? 2.203 -3.610 -13.256 1.00 92.12 82 ILE A O 1
ATOM 687 N N . ARG A 1 83 ? 3.029 -2.918 -15.228 1.00 92.56 83 ARG A N 1
ATOM 688 C CA . ARG A 1 83 ? 2.361 -1.608 -15.222 1.00 92.56 83 ARG A CA 1
ATOM 689 C C . ARG A 1 83 ? 0.843 -1.733 -15.302 1.00 92.56 83 ARG A C 1
ATOM 691 O O . ARG A 1 83 ? 0.169 -1.069 -14.525 1.00 92.56 83 ARG A O 1
ATOM 698 N N . THR A 1 84 ? 0.312 -2.623 -16.140 1.00 93.81 84 THR A N 1
ATOM 699 C CA . THR A 1 84 ? -1.133 -2.902 -16.202 1.00 93.81 84 THR A CA 1
ATOM 700 C C . THR A 1 84 ? -1.672 -3.415 -14.864 1.00 93.81 84 THR A C 1
ATOM 702 O O . THR A 1 84 ? -2.722 -2.969 -14.406 1.00 93.81 84 THR A O 1
ATOM 705 N N . ILE A 1 85 ? -0.947 -4.318 -14.193 1.00 91.62 85 ILE A N 1
ATOM 706 C CA . ILE A 1 85 ? -1.330 -4.800 -12.857 1.00 91.62 85 ILE A CA 1
ATOM 707 C C . ILE A 1 85 ? -1.289 -3.654 -11.840 1.00 91.62 85 ILE A C 1
ATOM 709 O O . ILE A 1 85 ? -2.224 -3.500 -11.056 1.00 91.62 85 ILE A O 1
ATOM 713 N N . GLN A 1 86 ? -0.236 -2.832 -11.860 1.00 92.06 86 GLN A N 1
ATOM 714 C CA . GLN A 1 86 ? -0.115 -1.677 -10.971 1.00 92.06 86 GLN A CA 1
ATOM 715 C C . GLN A 1 86 ? -1.271 -0.693 -11.174 1.00 92.06 86 GLN A C 1
ATOM 717 O O . GLN A 1 86 ? -1.862 -0.252 -10.197 1.00 92.06 86 GLN A O 1
ATOM 722 N N . GLU A 1 87 ? -1.611 -0.366 -12.419 1.00 92.75 87 GLU A N 1
ATOM 723 C CA . GLU A 1 87 ? -2.728 0.518 -12.751 1.00 92.75 87 GLU A CA 1
ATOM 724 C C . GLU A 1 87 ? -4.052 -0.035 -12.217 1.00 92.75 87 GLU A C 1
ATOM 726 O O . GLU A 1 87 ? -4.793 0.676 -11.540 1.00 92.75 87 GLU A O 1
ATOM 731 N N . TYR A 1 88 ? -4.307 -1.330 -12.423 1.00 92.38 88 TYR A N 1
ATOM 732 C CA . TYR A 1 88 ? -5.475 -1.994 -11.855 1.00 92.38 88 TYR A CA 1
ATOM 733 C C . TYR A 1 88 ? -5.528 -1.868 -10.324 1.00 92.38 88 TYR A C 1
ATOM 735 O O . TYR A 1 88 ? -6.573 -1.520 -9.771 1.00 92.38 88 TYR A O 1
ATOM 743 N N . LEU A 1 89 ? -4.415 -2.125 -9.629 1.00 91.12 89 LEU A N 1
ATOM 744 C CA . LEU A 1 89 ? -4.343 -2.019 -8.169 1.00 91.12 89 LEU A CA 1
ATOM 745 C C . LEU A 1 89 ? -4.509 -0.571 -7.687 1.00 91.12 89 LEU A C 1
ATOM 747 O O . LEU A 1 89 ? -5.255 -0.337 -6.740 1.00 91.12 89 LEU A O 1
ATOM 751 N N . CYS A 1 90 ? -3.896 0.404 -8.361 1.00 92.25 90 CYS A N 1
ATOM 752 C CA . CYS A 1 90 ? -4.067 1.825 -8.059 1.00 92.25 90 CYS A CA 1
ATOM 753 C C . CYS A 1 90 ? -5.530 2.260 -8.202 1.00 92.25 90 CYS A C 1
ATOM 755 O O . CYS A 1 90 ? -6.063 2.880 -7.288 1.00 92.25 90 CYS A O 1
ATOM 757 N N . ASN A 1 91 ? -6.207 1.859 -9.281 1.00 92.50 91 ASN A N 1
ATOM 758 C CA . ASN A 1 91 ? -7.621 2.178 -9.497 1.00 92.50 91 ASN A CA 1
ATOM 759 C C . ASN A 1 91 ? -8.521 1.557 -8.417 1.00 92.50 91 ASN A C 1
ATOM 761 O O . ASN A 1 91 ? -9.536 2.130 -8.019 1.00 92.50 91 ASN A O 1
ATOM 765 N N . ARG A 1 92 ? -8.162 0.367 -7.918 1.00 91.19 92 ARG A N 1
ATOM 766 C CA . ARG A 1 92 ? -8.857 -0.251 -6.781 1.00 91.19 92 ARG A CA 1
ATOM 767 C C . ARG A 1 92 ? -8.583 0.482 -5.472 1.00 91.19 92 ARG A C 1
ATOM 769 O O . ARG A 1 92 ? -9.499 0.572 -4.663 1.00 91.19 92 ARG A O 1
ATOM 776 N N . ALA A 1 93 ? -7.370 0.992 -5.268 1.00 91.38 93 ALA A N 1
ATOM 777 C CA . ALA A 1 93 ? -7.024 1.748 -4.070 1.00 91.38 93 ALA A CA 1
ATOM 778 C C . ALA A 1 93 ? -7.812 3.059 -4.036 1.00 91.38 93 ALA A C 1
ATOM 780 O O . ALA A 1 93 ? -8.445 3.348 -3.028 1.00 91.38 93 ALA A O 1
ATOM 781 N N . ASP A 1 94 ? -7.903 3.755 -5.174 1.00 90.88 94 ASP A N 1
ATOM 782 C CA . ASP A 1 94 ? -8.715 4.969 -5.319 1.00 90.88 94 ASP A CA 1
ATOM 783 C C . ASP A 1 94 ? -10.191 4.715 -4.995 1.00 90.88 94 ASP A C 1
ATOM 785 O O . ASP A 1 94 ? -10.817 5.493 -4.281 1.00 90.88 94 ASP A O 1
ATOM 789 N N . LYS A 1 95 ? -10.746 3.582 -5.447 1.00 90.56 95 LYS A N 1
ATOM 790 C CA . LYS A 1 95 ? -12.134 3.204 -5.144 1.00 90.56 95 LYS A CA 1
ATOM 791 C C . LYS A 1 95 ? -12.406 3.058 -3.639 1.00 90.56 95 LYS A C 1
ATOM 793 O O . LYS A 1 95 ? -13.517 3.341 -3.203 1.00 90.56 95 LYS A O 1
ATOM 798 N N . HIS A 1 96 ? -11.440 2.552 -2.878 1.00 88.56 96 HIS A N 1
ATOM 799 C CA . HIS A 1 96 ? -11.587 2.295 -1.442 1.00 88.56 96 HIS A CA 1
ATOM 800 C C . HIS A 1 96 ? -10.980 3.391 -0.563 1.00 88.56 96 HIS A C 1
ATOM 802 O O . HIS A 1 96 ? -11.053 3.274 0.658 1.00 88.56 96 HIS A O 1
ATOM 808 N N . LEU A 1 97 ? -10.418 4.440 -1.174 1.00 89.38 97 LEU A N 1
ATOM 809 C CA . LEU A 1 97 ? -9.638 5.472 -0.493 1.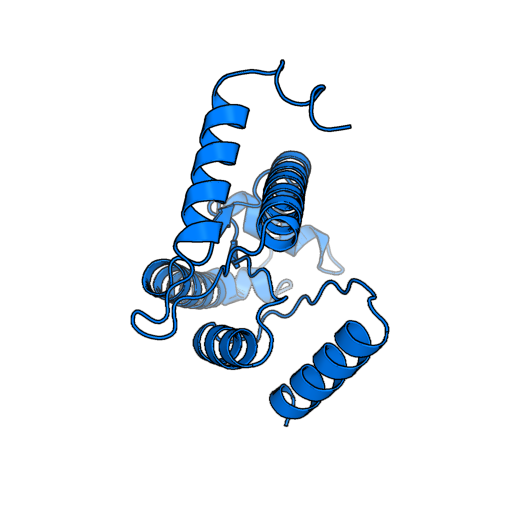00 89.38 97 LEU A CA 1
ATOM 810 C C . LEU A 1 97 ? -8.501 4.859 0.336 1.00 89.38 97 LEU A C 1
ATOM 812 O O . LEU A 1 97 ? -8.265 5.238 1.470 1.00 89.38 97 LEU A O 1
ATOM 816 N N . VAL A 1 98 ? -7.807 3.865 -0.222 1.00 91.25 98 VAL A N 1
ATOM 817 C CA . VAL A 1 98 ? -6.589 3.336 0.401 1.00 91.25 98 VAL A CA 1
ATOM 818 C C . VAL A 1 98 ? -5.412 4.227 -0.007 1.00 91.25 98 VAL A C 1
ATOM 820 O O . VAL A 1 98 ? -5.184 4.390 -1.213 1.00 91.25 98 VAL A O 1
ATOM 823 N N . PRO A 1 99 ? -4.622 4.755 0.947 1.00 92.69 99 PRO A N 1
ATOM 824 C CA . PRO A 1 99 ? -3.488 5.618 0.645 1.00 92.69 99 PRO A CA 1
ATOM 825 C C . PRO A 1 99 ? -2.503 4.988 -0.341 1.00 92.69 99 PRO A C 1
ATOM 827 O O . PRO A 1 99 ? -2.016 3.869 -0.145 1.00 92.69 99 PRO A O 1
ATOM 830 N N . LYS A 1 100 ? -2.158 5.733 -1.396 1.00 93.38 100 LYS A N 1
ATOM 831 C CA . LYS A 1 100 ? -1.175 5.309 -2.401 1.00 93.38 100 LYS A CA 1
ATOM 832 C C . LYS A 1 100 ? 0.177 5.977 -2.159 1.00 93.38 100 LYS A C 1
ATOM 834 O O . LYS A 1 100 ? 0.328 7.177 -2.379 1.00 93.38 100 LYS A O 1
ATOM 839 N N . ILE A 1 101 ? 1.190 5.189 -1.813 1.00 93.25 101 ILE A N 1
ATOM 840 C CA . ILE A 1 101 ? 2.549 5.659 -1.533 1.00 93.25 101 ILE A CA 1
ATOM 841 C C . ILE A 1 101 ? 3.420 5.541 -2.785 1.00 93.25 101 ILE A C 1
ATOM 843 O O . ILE A 1 101 ? 3.767 4.436 -3.210 1.00 93.25 101 ILE A O 1
ATOM 847 N N . ASN A 1 102 ? 3.813 6.679 -3.365 1.00 91.88 102 ASN A N 1
ATOM 848 C CA . ASN A 1 102 ? 4.772 6.697 -4.470 1.00 91.88 102 ASN A CA 1
ATOM 849 C C . ASN A 1 102 ? 6.200 6.508 -3.945 1.00 91.88 102 ASN A C 1
ATOM 851 O O . ASN A 1 102 ? 6.875 7.465 -3.562 1.00 91.88 102 ASN A O 1
ATOM 855 N N . ASN A 1 103 ? 6.692 5.280 -4.018 1.00 90.62 103 ASN A N 1
ATOM 856 C CA . ASN A 1 103 ? 7.994 4.888 -3.512 1.00 90.62 103 ASN A CA 1
ATOM 857 C C . ASN A 1 103 ? 9.152 5.252 -4.450 1.00 90.62 103 ASN A C 1
ATOM 859 O O . ASN A 1 103 ? 10.046 4.447 -4.684 1.00 90.62 103 ASN A O 1
ATOM 863 N N . THR A 1 104 ? 9.167 6.464 -5.005 1.00 86.44 104 THR A N 1
ATOM 864 C CA . THR A 1 104 ? 10.312 6.967 -5.785 1.00 86.44 104 THR A CA 1
ATOM 865 C C . THR A 1 104 ? 11.499 7.334 -4.881 1.00 86.44 104 THR A C 1
ATOM 867 O O . THR A 1 104 ? 12.651 7.168 -5.283 1.00 86.44 104 THR A O 1
ATOM 870 N N . ASN A 1 105 ? 11.231 7.785 -3.652 1.00 86.50 105 ASN A N 1
ATOM 871 C CA . ASN A 1 105 ? 12.218 8.003 -2.593 1.00 86.50 105 ASN A CA 1
ATOM 872 C C . ASN A 1 105 ? 11.777 7.203 -1.359 1.00 86.50 105 ASN A C 1
ATOM 874 O O . ASN A 1 105 ? 10.663 7.400 -0.866 1.00 86.50 105 ASN A O 1
ATOM 878 N N . VAL A 1 106 ? 12.634 6.287 -0.906 1.00 87.88 106 VAL A N 1
ATOM 879 C CA . VAL A 1 106 ? 12.304 5.348 0.175 1.00 87.88 106 VAL A CA 1
ATOM 880 C C . VAL A 1 106 ? 12.148 6.084 1.501 1.00 87.88 106 VAL A C 1
ATOM 882 O O . VAL A 1 106 ? 11.138 5.887 2.166 1.00 87.88 106 VAL A O 1
ATOM 885 N N . ASP A 1 107 ? 13.062 6.994 1.836 1.00 88.81 107 ASP A N 1
ATOM 886 C CA . ASP A 1 107 ? 13.048 7.721 3.112 1.00 88.81 107 ASP A CA 1
ATOM 887 C C . ASP A 1 107 ? 11.757 8.522 3.296 1.00 88.81 107 ASP A C 1
ATOM 889 O O . ASP A 1 107 ? 11.083 8.413 4.318 1.00 88.81 107 ASP A O 1
ATOM 893 N N . LYS A 1 108 ? 11.348 9.261 2.258 1.00 89.62 108 LYS A N 1
ATOM 894 C CA . LYS A 1 108 ? 10.083 10.010 2.258 1.00 89.62 108 LYS A CA 1
ATOM 895 C C . LYS A 1 108 ? 8.873 9.091 2.397 1.00 89.62 108 LYS A C 1
ATOM 897 O O . LYS A 1 108 ? 7.913 9.440 3.075 1.00 89.62 108 LYS A O 1
ATOM 902 N N . SER A 1 109 ? 8.912 7.929 1.750 1.00 91.31 109 SER A N 1
ATOM 903 C CA . SER A 1 109 ? 7.812 6.962 1.786 1.00 91.31 109 SER A CA 1
ATOM 904 C C . SER A 1 109 ? 7.665 6.342 3.171 1.00 91.31 109 SER A C 1
ATOM 906 O O . SER A 1 109 ? 6.558 6.277 3.698 1.00 91.31 109 SER A O 1
ATOM 908 N N . VAL A 1 110 ? 8.783 5.942 3.779 1.00 92.12 110 VAL A N 1
ATOM 909 C CA . VAL A 1 110 ? 8.823 5.396 5.139 1.00 92.12 110 VAL A CA 1
ATOM 910 C C . VAL A 1 110 ? 8.383 6.449 6.152 1.00 92.12 110 VAL A C 1
ATOM 912 O O . VAL A 1 110 ? 7.546 6.146 6.995 1.00 92.12 110 VAL A O 1
ATOM 915 N N . ALA A 1 111 ? 8.866 7.689 6.035 1.00 89.75 111 ALA A N 1
ATOM 916 C CA . ALA A 1 111 ? 8.458 8.785 6.913 1.00 89.75 111 ALA A CA 1
ATOM 917 C C . ALA A 1 111 ? 6.947 9.055 6.834 1.00 89.75 111 ALA A C 1
ATOM 919 O O . ALA A 1 111 ? 6.297 9.217 7.865 1.00 89.75 111 ALA A O 1
ATOM 920 N N . ALA A 1 112 ? 6.373 9.047 5.626 1.00 90.12 112 ALA A N 1
ATOM 921 C CA . ALA A 1 112 ? 4.940 9.241 5.436 1.00 90.12 112 ALA A CA 1
ATOM 922 C C . ALA A 1 112 ? 4.117 8.096 6.049 1.00 90.12 112 ALA A C 1
ATOM 924 O O . ALA A 1 112 ? 3.183 8.359 6.799 1.00 90.12 112 ALA A O 1
ATOM 925 N N . ILE A 1 113 ? 4.500 6.836 5.800 1.00 92.69 113 ILE A N 1
ATOM 926 C CA . ILE A 1 113 ? 3.841 5.666 6.406 1.00 92.69 113 ILE A CA 1
ATOM 927 C C . ILE A 1 113 ? 3.926 5.740 7.933 1.00 92.69 113 ILE A C 1
ATOM 929 O O . ILE A 1 113 ? 2.920 5.557 8.612 1.00 92.69 113 ILE A O 1
ATOM 933 N N . HIS A 1 114 ? 5.104 6.047 8.476 1.00 92.31 114 HIS A N 1
ATOM 934 C CA . HIS A 1 114 ? 5.321 6.173 9.913 1.00 92.31 114 HIS A CA 1
ATOM 935 C C . HIS A 1 114 ? 4.417 7.249 10.529 1.00 92.31 114 HIS A C 1
ATOM 937 O O . HIS A 1 114 ? 3.703 6.973 11.490 1.00 92.31 114 HIS A O 1
ATOM 943 N N . ALA A 1 115 ? 4.386 8.452 9.949 1.00 90.19 115 ALA A N 1
ATOM 944 C CA . ALA A 1 115 ? 3.542 9.546 10.424 1.00 90.19 115 ALA A CA 1
ATOM 945 C C . ALA A 1 115 ? 2.045 9.194 10.379 1.00 90.19 115 ALA A C 1
ATOM 947 O O . ALA A 1 115 ? 1.321 9.470 11.338 1.00 90.19 115 ALA A O 1
ATOM 948 N N . THR A 1 116 ? 1.583 8.544 9.304 1.00 90.56 116 THR A N 1
ATOM 949 C CA . THR A 1 116 ? 0.194 8.079 9.190 1.00 90.56 116 THR A CA 1
ATOM 950 C C . THR A 1 116 ? -0.121 7.018 10.240 1.00 90.56 116 THR A C 1
ATOM 952 O O . THR A 1 116 ? -1.092 7.175 10.971 1.00 90.56 116 THR A O 1
ATOM 955 N N . VAL A 1 117 ? 0.720 5.989 10.396 1.00 91.81 117 VAL A N 1
ATOM 956 C CA . VAL A 1 117 ? 0.513 4.930 11.398 1.00 91.81 117 VAL A CA 1
ATOM 957 C C . VAL A 1 117 ? 0.434 5.510 12.810 1.00 91.81 117 VAL A C 1
ATOM 959 O O . VAL A 1 117 ? -0.494 5.181 13.543 1.00 91.81 117 VAL A O 1
ATOM 962 N N . PHE A 1 118 ? 1.353 6.401 13.192 1.00 90.38 118 PHE A N 1
ATOM 963 C CA . PHE A 1 118 ? 1.317 7.043 14.511 1.00 90.38 118 PHE A CA 1
ATOM 964 C C . PHE A 1 118 ? 0.035 7.844 14.731 1.00 90.38 118 PHE A C 1
ATOM 966 O O . PHE A 1 118 ? -0.546 7.799 15.814 1.00 90.38 118 PHE A O 1
ATOM 973 N N . SER A 1 119 ? -0.426 8.556 13.707 1.00 87.50 119 SER A N 1
ATOM 974 C CA . SER A 1 119 ? -1.651 9.348 13.790 1.00 87.50 119 SER A CA 1
ATOM 975 C C . SER A 1 119 ? -2.887 8.460 13.922 1.00 87.50 119 SER A C 1
ATOM 977 O O . SER A 1 119 ? -3.689 8.685 14.827 1.00 87.50 119 SER A O 1
ATOM 979 N N . CYS A 1 120 ? -2.970 7.374 13.148 1.00 87.88 120 CYS A N 1
ATOM 980 C CA . CYS A 1 120 ? -3.995 6.349 13.327 1.00 87.88 120 CYS A CA 1
ATOM 981 C C . CYS A 1 120 ? -3.958 5.772 14.749 1.00 87.88 120 CYS A C 1
ATOM 983 O O . CYS A 1 120 ? -4.986 5.698 15.409 1.00 87.88 120 CYS A O 1
ATOM 985 N N . LEU A 1 121 ? -2.787 5.417 15.285 1.00 87.06 121 LEU A N 1
ATOM 986 C CA . LEU A 1 121 ? -2.692 4.884 16.649 1.00 87.06 121 LEU A CA 1
ATOM 987 C C . LEU A 1 121 ? -3.210 5.874 17.707 1.00 87.06 121 LEU A C 1
ATOM 989 O O . LEU A 1 121 ? -3.953 5.454 18.593 1.00 87.06 121 LEU A O 1
ATOM 993 N N . ARG A 1 122 ? -2.901 7.175 17.587 1.00 85.56 122 ARG A N 1
ATOM 994 C CA . ARG A 1 122 ? -3.440 8.214 18.489 1.00 85.56 122 ARG A CA 1
ATOM 995 C C . ARG A 1 122 ? -4.965 8.321 18.406 1.00 85.56 122 ARG A C 1
ATOM 997 O O . ARG A 1 122 ? -5.627 8.403 19.433 1.00 85.56 122 ARG A O 1
ATOM 1004 N N . MET A 1 123 ? -5.528 8.295 17.199 1.00 81.19 123 MET A N 1
ATOM 1005 C CA . MET A 1 123 ? -6.983 8.348 16.997 1.00 81.19 123 MET A CA 1
ATOM 1006 C C . MET A 1 123 ? -7.679 7.099 17.547 1.00 81.19 123 MET A C 1
ATOM 1008 O O . MET A 1 123 ? -8.757 7.186 18.132 1.00 81.19 123 MET A O 1
ATOM 1012 N N . ARG A 1 124 ? -7.039 5.930 17.420 1.00 80.56 124 ARG A N 1
ATOM 1013 C CA . ARG A 1 124 ? -7.555 4.682 17.993 1.00 80.56 124 ARG A CA 1
ATOM 1014 C C . ARG A 1 124 ? -7.615 4.747 19.513 1.00 80.56 124 ARG A C 1
ATOM 1016 O O . ARG A 1 124 ? -8.590 4.281 20.093 1.00 80.56 124 ARG A O 1
ATOM 1023 N N . ASP A 1 125 ? -6.580 5.302 20.138 1.00 82.00 125 ASP A N 1
ATOM 1024 C CA . ASP A 1 125 ? -6.537 5.511 21.588 1.00 82.00 125 ASP A CA 1
ATOM 1025 C C . ASP A 1 125 ? -7.660 6.459 22.049 1.00 82.00 125 ASP A C 1
ATOM 1027 O O . ASP A 1 125 ? -8.303 6.221 23.067 1.00 82.00 125 ASP A O 1
ATOM 1031 N N . ALA A 1 126 ? -7.998 7.456 21.222 1.00 80.38 126 ALA A N 1
ATOM 1032 C CA . ALA A 1 126 ? -9.148 8.340 21.419 1.00 80.38 126 ALA A CA 1
ATOM 1033 C C . ALA A 1 126 ? -10.523 7.694 21.114 1.00 80.38 126 ALA A C 1
ATOM 1035 O O . ALA A 1 126 ? -11.559 8.319 21.340 1.00 80.38 126 ALA A O 1
ATOM 1036 N N . GLY A 1 127 ? -10.558 6.443 20.636 1.00 75.81 127 GLY A N 1
ATOM 1037 C CA . GLY A 1 127 ? -11.784 5.678 20.381 1.00 75.81 127 GLY A CA 1
ATOM 1038 C C . GLY A 1 127 ? -12.367 5.806 18.968 1.00 75.81 127 GLY A C 1
ATOM 1039 O O . GLY A 1 127 ? -13.491 5.353 18.736 1.00 75.81 127 GLY A O 1
ATOM 1040 N N . GLU A 1 128 ? -11.634 6.389 18.018 1.00 75.25 128 GLU A N 1
ATOM 1041 C CA . GLU A 1 128 ? -12.091 6.521 16.632 1.00 75.25 128 GLU A CA 1
ATOM 1042 C C . GLU A 1 128 ? -12.000 5.202 15.844 1.00 75.25 128 GLU A C 1
ATOM 1044 O O . GLU A 1 128 ? -11.150 4.342 16.096 1.00 75.25 128 GLU A O 1
ATOM 1049 N N . LYS A 1 129 ? -12.896 5.034 14.862 1.00 71.00 129 LYS A N 1
ATOM 1050 C CA . LYS A 1 129 ? -12.919 3.884 13.945 1.00 71.00 129 LYS A CA 1
ATOM 1051 C C . LYS A 1 129 ? -12.446 4.322 12.561 1.00 71.00 129 LYS A C 1
ATOM 1053 O O . LYS A 1 129 ? -12.980 5.280 12.019 1.00 71.00 129 LYS A O 1
ATOM 1058 N N . PHE A 1 130 ? -11.502 3.585 11.977 1.00 67.88 130 PHE A N 1
ATOM 1059 C CA . PHE A 1 130 ? -10.924 3.912 10.664 1.00 67.88 130 PHE A CA 1
ATOM 1060 C C . PHE A 1 130 ? -11.813 3.520 9.487 1.00 67.88 130 PHE A C 1
ATOM 1062 O O . PHE A 1 130 ? -11.947 4.256 8.515 1.00 67.88 130 PHE A O 1
ATOM 1069 N N . TYR A 1 131 ? -12.450 2.358 9.600 1.00 70.12 131 TYR A N 1
ATOM 1070 C CA . TYR A 1 131 ? -13.208 1.759 8.518 1.00 70.12 131 TYR A CA 1
ATOM 1071 C C . TYR A 1 131 ? -14.709 2.031 8.663 1.00 70.12 131 TYR A C 1
ATOM 1073 O O . TYR A 1 131 ? -15.298 1.707 9.699 1.00 70.12 131 TYR A O 1
ATOM 1081 N N . ASP A 1 132 ? -15.332 2.550 7.600 1.00 71.06 132 ASP A N 1
ATOM 1082 C CA . ASP A 1 132 ? -16.787 2.697 7.501 1.00 71.06 132 ASP A CA 1
ATOM 1083 C C . ASP A 1 132 ? -17.412 1.520 6.714 1.00 71.06 132 ASP A C 1
ATOM 1085 O O . ASP A 1 132 ? -17.242 1.418 5.491 1.00 71.06 132 ASP A O 1
ATOM 1089 N N . PRO A 1 133 ? -18.179 0.626 7.375 1.00 67.88 133 PRO A N 1
ATOM 1090 C CA . PRO A 1 133 ? -18.837 -0.499 6.715 1.00 67.88 133 PRO A CA 1
ATOM 1091 C C . PRO A 1 133 ? -19.920 -0.108 5.706 1.00 67.88 133 PRO A C 1
ATOM 1093 O O . PRO A 1 133 ? -20.220 -0.920 4.827 1.00 67.88 133 PRO A O 1
ATOM 1096 N N . ALA A 1 134 ? -20.519 1.083 5.828 1.00 65.00 134 ALA A N 1
ATOM 1097 C CA . ALA A 1 134 ? -21.606 1.531 4.958 1.00 65.00 134 ALA A CA 1
ATOM 1098 C C . ALA A 1 134 ? -21.093 1.940 3.571 1.00 65.00 134 ALA A C 1
ATOM 1100 O O . ALA A 1 134 ? -21.697 1.607 2.551 1.00 65.00 134 ALA A O 1
ATOM 1101 N N . THR A 1 135 ? -19.951 2.621 3.534 1.00 68.88 135 THR A N 1
ATOM 1102 C CA . THR A 1 135 ? -19.311 3.114 2.305 1.00 68.88 135 THR A CA 1
ATOM 1103 C C . THR A 1 135 ? -18.207 2.184 1.801 1.00 68.88 135 THR A C 1
ATOM 1105 O O . THR A 1 135 ? -17.858 2.218 0.621 1.00 68.88 135 THR A O 1
ATOM 1108 N N . ASN A 1 136 ? -17.708 1.280 2.655 1.00 70.06 136 ASN A N 1
ATOM 1109 C CA . ASN A 1 136 ? -16.584 0.387 2.374 1.00 70.06 136 ASN A CA 1
ATOM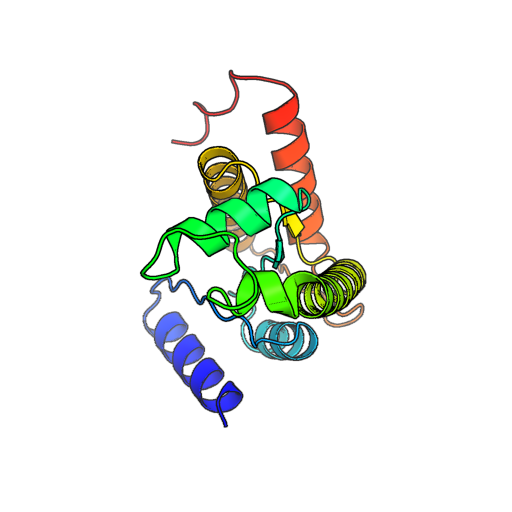 1110 C C . ASN A 1 136 ? -15.324 1.158 1.940 1.00 70.06 136 ASN A C 1
ATOM 1112 O O . ASN A 1 136 ? -14.622 0.749 1.004 1.00 70.06 136 ASN A O 1
ATOM 1116 N N . THR A 1 137 ? -15.074 2.270 2.631 1.00 71.19 137 THR A N 1
ATOM 1117 C CA . THR A 1 137 ? -13.956 3.188 2.397 1.00 71.19 137 THR A CA 1
ATOM 1118 C C . THR A 1 137 ? -13.170 3.462 3.670 1.00 71.19 137 THR A C 1
ATOM 1120 O O . THR A 1 137 ? -13.700 3.337 4.775 1.00 71.19 137 THR A O 1
ATOM 1123 N N . ASP A 1 138 ? -11.919 3.867 3.483 1.00 70.75 138 ASP A N 1
ATOM 1124 C CA . ASP A 1 138 ? -10.958 4.182 4.539 1.00 70.75 138 ASP A CA 1
ATOM 1125 C C . ASP A 1 138 ? -10.681 5.697 4.619 1.00 70.75 138 ASP A C 1
ATOM 1127 O O . ASP A 1 138 ? -9.545 6.164 4.566 1.00 70.75 138 ASP A O 1
ATOM 1131 N N . ILE A 1 139 ? -11.764 6.486 4.670 1.00 74.00 139 ILE A N 1
ATOM 1132 C CA . ILE A 1 139 ? -11.730 7.958 4.555 1.00 74.00 139 ILE A CA 1
ATOM 1133 C C . ILE A 1 139 ? -10.777 8.573 5.583 1.00 74.00 139 ILE A C 1
ATOM 1135 O O . ILE A 1 139 ? -10.008 9.469 5.248 1.00 74.00 139 ILE A O 1
ATOM 1139 N N . VAL A 1 140 ? -10.799 8.062 6.814 1.00 76.75 140 VAL A N 1
ATOM 1140 C CA . VAL A 1 140 ? -10.016 8.600 7.931 1.00 76.75 140 VAL A CA 1
ATOM 1141 C C . VAL A 1 140 ? -8.513 8.445 7.682 1.00 76.75 140 VAL A C 1
ATOM 1143 O O . VAL A 1 140 ? -7.745 9.383 7.892 1.00 76.75 140 VAL A O 1
ATOM 1146 N N . ILE A 1 141 ? -8.082 7.276 7.200 1.00 77.56 141 ILE A N 1
ATOM 1147 C CA . ILE A 1 141 ? -6.665 7.013 6.928 1.00 77.56 141 ILE A CA 1
ATOM 1148 C C . ILE A 1 141 ? -6.206 7.791 5.685 1.00 77.56 141 ILE A C 1
ATOM 1150 O O . ILE A 1 141 ? -5.099 8.335 5.682 1.00 77.56 141 ILE A O 1
ATOM 1154 N N . ASP A 1 142 ? -7.043 7.900 4.649 1.00 77.06 142 ASP A N 1
ATOM 1155 C CA . ASP A 1 142 ? -6.737 8.702 3.456 1.00 77.06 142 ASP A CA 1
ATOM 1156 C C . ASP A 1 142 ? -6.586 10.197 3.760 1.00 77.06 142 ASP A C 1
ATOM 1158 O O . ASP A 1 142 ? -5.631 10.833 3.305 1.00 77.06 142 ASP A O 1
ATOM 1162 N N . GLU A 1 143 ? -7.504 10.765 4.541 1.00 79.94 143 GLU A N 1
ATOM 1163 C CA . GLU A 1 143 ? -7.440 12.164 4.962 1.00 79.94 143 GLU A CA 1
ATOM 1164 C C . GLU A 1 143 ? -6.179 12.441 5.772 1.00 79.94 143 GLU A C 1
ATOM 1166 O O . GLU A 1 143 ? -5.463 13.404 5.488 1.00 79.94 143 GLU A O 1
ATOM 1171 N N . GLU A 1 144 ? -5.849 11.560 6.713 1.00 79.44 144 GLU A N 1
ATOM 1172 C CA . GLU A 1 144 ? -4.650 11.718 7.523 1.00 79.44 144 GLU A CA 1
ATOM 1173 C C . GLU A 1 144 ? -3.379 11.594 6.680 1.00 79.44 144 GLU A C 1
ATOM 1175 O O . GLU A 1 144 ? -2.466 12.413 6.790 1.00 79.44 144 GLU A O 1
ATOM 1180 N N . TYR A 1 145 ? -3.324 10.630 5.760 1.00 79.69 145 TYR A N 1
ATOM 1181 C CA . TYR A 1 145 ? -2.217 10.530 4.815 1.00 79.69 145 TYR A CA 1
ATOM 1182 C C . TYR A 1 145 ? -2.060 11.804 3.971 1.00 79.69 145 TYR A C 1
ATOM 1184 O O . TYR A 1 145 ? -0.939 12.299 3.801 1.00 79.69 145 TYR A O 1
ATOM 1192 N N . ARG A 1 146 ? -3.164 12.373 3.471 1.00 79.75 146 ARG A N 1
ATOM 1193 C CA . ARG A 1 146 ? -3.146 13.638 2.723 1.00 79.75 146 ARG A CA 1
ATOM 1194 C C . ARG A 1 146 ? -2.651 14.794 3.588 1.00 79.75 146 ARG A C 1
ATOM 1196 O O . ARG A 1 146 ? -1.784 15.538 3.131 1.00 79.75 146 ARG A O 1
ATOM 1203 N N . ASN A 1 147 ? -3.115 14.905 4.830 1.00 77.88 147 ASN A N 1
ATOM 1204 C CA . ASN A 1 147 ? -2.672 15.931 5.777 1.00 77.88 147 ASN A CA 1
ATOM 1205 C C . ASN A 1 147 ? -1.163 15.841 6.040 1.00 77.88 147 ASN A C 1
ATOM 1207 O O . ASN A 1 147 ? -0.460 16.851 5.972 1.00 77.88 147 ASN A O 1
ATOM 1211 N N . GLN A 1 148 ? -0.640 14.629 6.247 1.00 74.38 148 GLN A N 1
ATOM 1212 C CA . GLN A 1 148 ? 0.792 14.399 6.451 1.00 74.38 148 GLN A CA 1
ATOM 1213 C C . GLN A 1 148 ? 1.615 14.690 5.191 1.00 74.38 148 GLN A C 1
ATOM 1215 O O . GLN A 1 148 ? 2.702 15.263 5.273 1.00 74.38 148 GLN A O 1
ATOM 1220 N N . CYS A 1 149 ? 1.110 14.352 4.002 1.00 66.25 149 CYS A N 1
ATOM 1221 C CA . CYS A 1 149 ? 1.766 14.708 2.742 1.00 66.25 149 CYS A CA 1
ATOM 1222 C C . CYS A 1 149 ? 1.839 16.225 2.542 1.00 66.25 149 CYS A C 1
ATOM 1224 O O . CYS A 1 149 ? 2.884 16.739 2.139 1.00 66.25 149 CYS A O 1
ATOM 1226 N N . VAL A 1 150 ? 0.759 16.942 2.862 1.00 65.81 150 VAL A N 1
ATOM 1227 C CA . VAL A 1 150 ? 0.703 18.408 2.814 1.00 65.81 150 VAL A CA 1
ATOM 1228 C C . VAL A 1 150 ? 1.692 19.008 3.817 1.00 65.81 150 VAL A C 1
ATOM 1230 O O . VAL A 1 150 ? 2.532 19.817 3.420 1.00 65.81 150 VAL A O 1
ATOM 1233 N N . ALA A 1 151 ? 1.688 18.551 5.071 1.00 60.66 151 ALA A N 1
ATOM 1234 C CA . ALA A 1 151 ? 2.614 19.011 6.108 1.00 60.66 151 ALA A CA 1
ATOM 1235 C C . ALA A 1 151 ? 4.091 18.782 5.728 1.00 60.66 151 ALA A C 1
ATOM 1237 O O . ALA A 1 151 ? 4.910 19.698 5.830 1.00 60.66 151 ALA A O 1
ATOM 1238 N N . ASN A 1 152 ? 4.417 17.598 5.196 1.00 56.50 152 ASN A N 1
ATOM 1239 C CA . ASN A 1 152 ? 5.769 17.244 4.749 1.00 56.50 152 ASN A CA 1
ATOM 1240 C C . ASN A 1 152 ? 6.196 17.964 3.458 1.00 56.50 152 ASN A C 1
ATOM 1242 O O . ASN A 1 152 ? 7.391 18.108 3.200 1.00 56.50 152 ASN A O 1
ATOM 1246 N N . SER A 1 153 ? 5.247 18.422 2.635 1.00 56.12 153 SER A N 1
ATOM 1247 C CA . SER A 1 153 ? 5.535 19.257 1.460 1.00 56.12 153 SER A CA 1
ATOM 1248 C C . SER A 1 153 ? 5.771 20.731 1.809 1.00 56.12 153 SER A C 1
ATOM 1250 O O . SER A 1 153 ? 6.423 21.434 1.038 1.00 56.12 153 SER A O 1
ATOM 1252 N N . LEU A 1 154 ? 5.280 21.188 2.970 1.00 43.81 154 LEU A N 1
ATOM 1253 C CA . LEU A 1 154 ? 5.269 22.599 3.362 1.00 43.81 154 LEU A CA 1
ATOM 1254 C C . LEU A 1 154 ? 6.352 23.010 4.368 1.00 43.81 154 LEU A C 1
ATOM 1256 O O . LEU A 1 154 ? 6.575 24.209 4.516 1.00 43.81 154 LEU A O 1
ATOM 1260 N N . SER A 1 155 ? 7.079 22.100 5.029 1.00 44.31 155 SER A N 1
ATOM 1261 C CA . SER A 1 155 ? 8.274 22.510 5.786 1.00 44.31 155 SER A CA 1
ATOM 1262 C C . SER A 1 155 ? 9.213 21.360 6.160 1.00 44.31 155 SER A C 1
ATOM 1264 O O . SER A 1 155 ? 8.783 20.275 6.538 1.00 44.31 155 SER A O 1
ATOM 1266 N N . SER A 1 156 ? 10.517 21.643 6.174 1.00 46.16 156 SER A N 1
ATOM 1267 C CA . SER A 1 156 ? 11.557 20.818 6.805 1.00 46.16 156 SER A CA 1
ATOM 1268 C C . SER A 1 156 ? 11.554 20.887 8.344 1.00 46.16 156 SER A C 1
ATOM 1270 O O . SER A 1 156 ? 12.420 20.289 8.975 1.00 46.16 156 SER A O 1
ATOM 1272 N N . ASN A 1 157 ? 10.605 21.609 8.956 1.00 44.75 157 ASN A N 1
ATOM 1273 C CA . ASN A 1 157 ? 10.595 21.903 10.395 1.00 44.75 157 ASN A CA 1
ATOM 1274 C C . ASN A 1 157 ? 9.589 21.060 11.200 1.00 44.75 157 ASN A C 1
ATOM 1276 O O . ASN A 1 157 ? 9.707 20.997 12.419 1.00 44.75 157 ASN A O 1
ATOM 1280 N N . GLY A 1 158 ? 8.628 20.387 10.553 1.00 43.59 158 GLY A N 1
ATOM 1281 C CA . GLY A 1 158 ? 7.606 19.584 11.248 1.00 43.59 158 GLY A CA 1
ATOM 1282 C C . GLY A 1 158 ? 8.071 18.197 11.709 1.00 43.59 158 GLY A C 1
ATOM 1283 O O . GLY A 1 158 ? 7.455 17.594 12.582 1.00 43.59 158 GLY A O 1
ATOM 1284 N N . MET A 1 159 ? 9.182 17.691 11.167 1.00 39.59 159 MET A N 1
ATOM 1285 C CA . MET A 1 159 ? 9.653 16.325 11.434 1.00 39.59 159 MET A CA 1
ATOM 1286 C C . MET A 1 159 ? 10.203 16.133 12.862 1.00 39.59 159 MET A C 1
ATOM 1288 O O . MET A 1 159 ? 10.304 15.005 13.329 1.00 39.59 159 MET A O 1
ATOM 1292 N N . PHE A 1 160 ? 10.505 17.222 13.581 1.00 40.62 160 PHE A N 1
ATOM 1293 C CA . PHE A 1 160 ? 11.039 17.192 14.951 1.00 40.62 160 PHE A CA 1
ATOM 1294 C C . PHE A 1 160 ? 9.978 17.246 16.064 1.00 40.62 160 PHE A C 1
ATOM 1296 O O . PHE A 1 160 ? 10.342 17.184 17.232 1.00 40.62 160 PHE A O 1
ATOM 1303 N N . GLN A 1 161 ? 8.684 17.347 15.741 1.00 39.28 161 GLN A N 1
ATOM 1304 C CA . GLN A 1 161 ? 7.605 17.375 16.748 1.00 39.28 161 GLN A CA 1
ATOM 1305 C C . GLN A 1 161 ? 6.919 16.017 16.981 1.00 39.28 161 GLN A C 1
ATOM 1307 O O . GLN A 1 161 ? 5.946 15.945 17.725 1.00 39.28 161 GLN A O 1
ATOM 1312 N N . LEU A 1 162 ? 7.408 14.947 16.346 1.00 42.12 162 LEU A N 1
ATOM 1313 C CA . LEU A 1 162 ? 6.807 13.605 16.367 1.00 42.12 162 LEU A CA 1
ATOM 1314 C C . LEU A 1 162 ? 7.675 12.540 17.069 1.00 42.12 162 LEU A C 1
ATOM 1316 O O . LEU A 1 162 ? 7.398 11.351 16.912 1.00 42.12 162 LEU A O 1
ATOM 1320 N N . ILE A 1 163 ? 8.696 12.955 17.829 1.00 35.53 163 ILE A N 1
ATOM 1321 C CA . ILE A 1 163 ? 9.494 12.090 18.720 1.00 35.53 163 ILE A CA 1
ATOM 1322 C C . ILE A 1 163 ? 9.153 12.428 20.169 1.00 35.53 163 ILE A C 1
ATOM 1324 O O . ILE A 1 163 ? 9.153 13.639 20.486 1.00 35.53 163 ILE A O 1
#

Secondary structure (DSSP, 8-state):
-HHHHHHHHHHHHHHHT-------TT--HHHHHHHHHH-TT----EEE---HHHHHHHHHHHSTT----TTT-HHHHTHHHHHHHHHHHHHHHHHHT--EEETTSHHHHHHHHHHHHHHHHHHHHTT--S-BTTTTB-HHHHHHHHHHHHHHHH-TTGGGG--

Sequence (163 aa):
MVIDGLDRLITGWEERKESVVVEGVHLSLNFVMGLMKKHPSIIPFMIYITNEEKHLERFAVREKYMTLDPEKNKYVKYIRNIRTIQEYLCNRADKHLVPKINNTNVDKSVAAIHATVFSCLRMRDAGEKFYDPATNTDIVIDEEYRNQCVANSLSSNGMFQLI

pLDDT: mean 82.58, std 13.62, range [35.53, 96.44]